Protein AF-A0A817GTM6-F1 (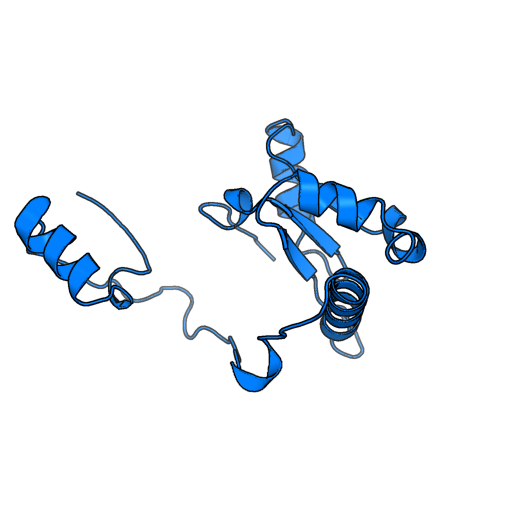afdb_monomer_lite)

Radius of gyration: 18.49 Å; chains: 1; bounding box: 39×38×54 Å

Sequence (143 aa):
MGITETLITLSDPETAIVKNIYKINKSTITPSIFGKKILNFSKKVDIMIENSADYFNVIKREINDRLAGTLSRKRAALVFFEIEKKLKEFHESKTFEPMKESVAYLTEEASLVEKEILIQGATRSGQITLFTKNFGRGTDFLS

pLDDT: mean 87.58, std 6.45, range [64.12, 95.31]

Secondary structure (DSSP, 8-state):
----S-GGG--HHHHHIIIIIS------PPPPTT-S------TTTS-----TTTHHHHHHHHHHHHH--BTTBPPPEEEEESSHHHHHHHHTSTTTGGGGGGEEEE-TTS-HHHHHHHHHHTTSTT-EEEEEGGGGSS-----

Structure (mmCIF, N/CA/C/O backbone):
data_AF-A0A817GTM6-F1
#
_entry.id   AF-A0A817GTM6-F1
#
loop_
_atom_site.group_PDB
_atom_site.id
_atom_site.type_symbol
_atom_site.label_atom_id
_atom_site.label_alt_id
_atom_site.label_comp_id
_atom_site.label_asym_id
_atom_site.label_entity_id
_atom_site.label_seq_id
_atom_site.pdbx_PDB_ins_code
_atom_site.Cartn_x
_atom_site.Cartn_y
_atom_site.Cartn_z
_atom_site.occupancy
_atom_site.B_iso_or_equiv
_atom_site.auth_seq_id
_atom_site.auth_comp_id
_atom_site.auth_asym_id
_atom_site.auth_atom_id
_atom_site.pdbx_PDB_model_num
ATOM 1 N N . MET A 1 1 ? -12.834 13.089 22.270 1.00 70.75 1 MET A N 1
ATOM 2 C CA . MET A 1 1 ? -13.745 12.643 21.189 1.00 70.75 1 MET A CA 1
ATOM 3 C C . MET A 1 1 ? -12.880 12.115 20.055 1.00 70.75 1 MET A C 1
ATOM 5 O O . MET A 1 1 ? -11.817 12.681 19.850 1.00 70.75 1 MET A O 1
ATOM 9 N N . GLY A 1 2 ? -13.271 11.023 19.396 1.00 81.44 2 GLY A N 1
ATOM 10 C CA . GLY A 1 2 ? -12.486 10.391 18.329 1.00 81.44 2 GLY A CA 1
ATOM 11 C C . GLY A 1 2 ? -13.349 10.122 17.102 1.00 81.44 2 GLY A C 1
ATOM 12 O O . GLY A 1 2 ? -14.555 9.922 17.235 1.00 81.44 2 GLY A O 1
ATOM 13 N N . ILE A 1 3 ? -12.730 10.141 15.925 1.00 84.69 3 ILE A N 1
ATOM 14 C CA . ILE A 1 3 ? -13.371 9.872 14.636 1.00 84.69 3 ILE A CA 1
ATOM 15 C C . ILE A 1 3 ? -12.619 8.706 14.000 1.00 84.69 3 ILE A C 1
ATOM 17 O O . ILE A 1 3 ? -11.390 8.675 14.020 1.00 84.69 3 ILE A O 1
ATOM 21 N N . THR A 1 4 ? -13.350 7.729 13.474 1.00 83.69 4 THR A N 1
ATOM 22 C CA . THR A 1 4 ? -12.779 6.613 12.719 1.00 83.69 4 THR A CA 1
ATOM 23 C C . THR A 1 4 ? -13.826 6.050 11.770 1.00 83.69 4 THR A C 1
ATOM 25 O O . THR A 1 4 ? -15.015 6.027 12.0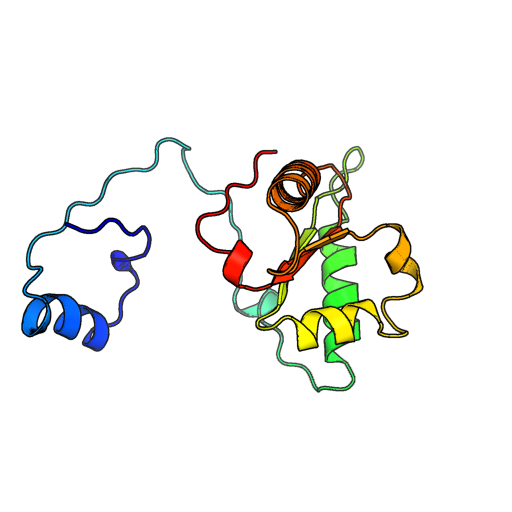86 1.00 83.69 4 THR A O 1
ATOM 28 N N . GLU A 1 5 ? -13.379 5.573 10.616 1.00 78.56 5 GLU A N 1
ATOM 29 C CA . GLU A 1 5 ? -14.241 4.971 9.598 1.00 78.56 5 GLU A CA 1
ATOM 30 C C . GLU A 1 5 ? -14.475 3.471 9.836 1.00 78.56 5 GLU A C 1
ATOM 32 O O . GLU A 1 5 ? -15.410 2.890 9.291 1.00 78.56 5 GLU A O 1
ATOM 37 N N . THR A 1 6 ? -13.651 2.827 10.668 1.00 82.75 6 THR A N 1
ATOM 38 C CA . THR A 1 6 ? -13.634 1.364 10.845 1.00 82.75 6 THR A CA 1
ATOM 39 C C . THR A 1 6 ? -14.182 0.903 12.193 1.00 82.75 6 THR A C 1
ATOM 41 O O . THR A 1 6 ? -13.988 -0.244 12.586 1.00 82.75 6 THR A O 1
ATOM 44 N N . LEU A 1 7 ? -14.910 1.764 12.916 1.00 83.00 7 LEU A N 1
ATOM 45 C CA . LEU A 1 7 ? -15.469 1.397 14.226 1.00 83.00 7 LEU A CA 1
ATOM 46 C C . LEU A 1 7 ? -16.372 0.156 14.147 1.00 83.00 7 LEU A C 1
ATOM 48 O O . LEU A 1 7 ? -16.399 -0.658 15.063 1.00 83.00 7 LEU A O 1
ATOM 52 N N . ILE A 1 8 ? -17.099 0.011 13.039 1.00 83.25 8 ILE A N 1
ATOM 53 C CA . ILE A 1 8 ? -18.045 -1.086 12.807 1.00 83.25 8 ILE A CA 1
ATOM 54 C C . ILE A 1 8 ? -17.372 -2.432 12.512 1.00 83.25 8 ILE A C 1
ATOM 56 O O . ILE A 1 8 ? -18.052 -3.452 12.512 1.00 83.25 8 ILE A O 1
ATOM 60 N N . THR A 1 9 ? -16.065 -2.449 12.228 1.00 85.88 9 THR A N 1
ATOM 61 C CA . THR A 1 9 ? -15.323 -3.676 11.892 1.00 85.88 9 THR A CA 1
ATOM 62 C C . THR A 1 9 ? -14.512 -4.222 13.063 1.00 85.88 9 THR A C 1
ATOM 64 O O . THR A 1 9 ? -13.745 -5.161 12.869 1.00 85.88 9 THR A O 1
ATOM 67 N N . LEU A 1 10 ? -14.627 -3.617 14.250 1.00 87.75 10 LEU A N 1
ATOM 68 C CA . LEU A 1 10 ? -13.938 -4.094 15.444 1.00 87.75 10 LEU A CA 1
ATOM 69 C C . LEU A 1 10 ? -14.474 -5.461 15.871 1.00 87.75 10 LEU A C 1
ATOM 71 O O . LEU A 1 10 ? -15.676 -5.722 15.832 1.00 87.75 10 LEU A O 1
ATOM 75 N N . SER A 1 11 ? -13.567 -6.313 16.329 1.00 90.69 11 SER A N 1
ATOM 76 C CA . SER A 1 11 ? -13.900 -7.567 16.999 1.00 90.69 11 SER A CA 1
ATOM 77 C C . SER A 1 11 ? -14.485 -7.324 18.397 1.00 90.69 11 SER A C 1
ATOM 79 O O . SER A 1 11 ? -14.365 -6.231 18.966 1.00 90.69 11 SER A O 1
ATOM 81 N N . ASP A 1 12 ? -15.103 -8.350 18.986 1.00 92.88 12 ASP A N 1
ATOM 82 C CA . ASP A 1 12 ? -15.669 -8.251 20.338 1.00 92.88 12 ASP A CA 1
ATOM 83 C C . ASP A 1 12 ? -14.628 -7.838 21.398 1.00 92.88 12 ASP A C 1
ATOM 85 O O . ASP A 1 12 ? -14.934 -6.947 22.198 1.00 92.88 12 ASP A O 1
ATOM 89 N N . PRO A 1 13 ? -13.385 -8.373 21.400 1.00 94.00 13 PRO A N 1
ATOM 90 C CA . PRO A 1 13 ? -12.352 -7.923 22.332 1.00 94.00 13 PRO A CA 1
ATOM 91 C C . PRO A 1 13 ? -11.976 -6.447 22.150 1.00 94.00 13 PRO A C 1
ATOM 93 O O . PRO A 1 13 ? -11.875 -5.709 23.129 1.00 94.00 13 PRO A O 1
ATOM 96 N N . GLU A 1 14 ? -11.814 -5.985 20.908 1.00 91.75 14 GLU A N 1
ATOM 97 C CA . GLU A 1 14 ? -11.486 -4.583 20.618 1.00 91.75 14 GLU A CA 1
ATOM 98 C C . GLU A 1 14 ? -12.627 -3.650 21.044 1.00 91.75 14 GLU A C 1
ATOM 100 O O . GLU A 1 14 ? -12.400 -2.604 21.656 1.00 91.75 14 GLU A O 1
ATOM 105 N N . THR A 1 15 ? -13.872 -4.063 20.807 1.00 90.88 15 THR A N 1
ATOM 106 C CA . THR A 1 15 ? -15.068 -3.329 21.235 1.00 90.88 15 THR A CA 1
ATOM 107 C C . THR A 1 15 ? -15.168 -3.257 22.760 1.00 90.88 15 THR A C 1
ATOM 109 O O . THR A 1 15 ? -15.507 -2.207 23.316 1.00 90.88 15 THR A O 1
ATOM 112 N N . ALA A 1 16 ? -14.843 -4.351 23.455 1.00 93.06 16 ALA A N 1
ATOM 113 C CA . ALA A 1 16 ? -14.808 -4.394 24.912 1.00 93.06 16 ALA A CA 1
ATOM 114 C C . ALA A 1 16 ? -13.742 -3.451 25.478 1.00 93.06 16 ALA A C 1
ATOM 116 O O . ALA A 1 16 ? -14.011 -2.756 26.453 1.00 93.06 16 ALA A O 1
ATOM 117 N N . ILE A 1 17 ? -12.568 -3.356 24.851 1.00 93.81 17 ILE A N 1
ATOM 118 C CA . ILE A 1 17 ? -11.524 -2.400 25.240 1.00 93.81 17 ILE A CA 1
ATOM 119 C C . ILE A 1 17 ? -12.041 -0.957 25.116 1.00 93.81 17 ILE A C 1
ATOM 121 O O . ILE A 1 17 ? -11.953 -0.182 26.073 1.00 93.81 17 ILE A O 1
ATOM 125 N N . VAL A 1 18 ? -12.647 -0.599 23.979 1.00 91.75 18 VAL A N 1
ATOM 126 C CA . VAL A 1 18 ? -13.185 0.754 23.732 1.00 91.75 18 VAL A CA 1
ATOM 127 C C . VAL A 1 18 ? -14.246 1.149 24.770 1.00 91.75 18 VAL A C 1
ATOM 129 O O . VAL A 1 18 ? -14.218 2.262 25.303 1.00 91.75 18 VAL A O 1
ATOM 132 N N . LYS A 1 19 ? -15.157 0.232 25.110 1.00 92.31 19 LYS A N 1
ATOM 133 C CA . LYS A 1 19 ? -16.244 0.493 26.067 1.00 92.31 19 LYS A CA 1
ATOM 134 C C . LYS A 1 19 ? -15.796 0.402 27.525 1.00 92.31 19 LYS A C 1
ATOM 136 O O . LYS A 1 19 ? -16.110 1.274 28.328 1.00 92.31 19 LYS A O 1
ATOM 141 N N . ASN A 1 20 ? -15.053 -0.638 27.894 1.00 94.44 20 ASN A N 1
ATOM 142 C CA . ASN A 1 20 ? -14.776 -0.954 29.296 1.00 94.44 20 ASN A CA 1
ATOM 143 C C . ASN A 1 20 ? -13.513 -0.276 29.822 1.00 94.44 20 ASN A C 1
ATOM 145 O O . ASN A 1 20 ? -13.495 0.083 30.999 1.00 94.44 20 ASN A O 1
ATOM 149 N N . ILE A 1 21 ? -12.492 -0.079 28.983 1.00 94.69 21 ILE A N 1
ATOM 150 C CA . ILE A 1 21 ? -11.234 0.571 29.379 1.00 94.69 21 ILE A CA 1
ATOM 151 C C . ILE A 1 21 ? -11.318 2.064 29.076 1.00 94.69 21 ILE A C 1
ATOM 153 O O . ILE A 1 21 ? -11.219 2.880 29.988 1.00 94.69 21 ILE A O 1
ATOM 157 N N . TYR A 1 22 ? -11.590 2.426 27.819 1.00 92.38 22 TYR A N 1
ATOM 158 C CA . TYR A 1 22 ? -11.641 3.831 27.396 1.00 92.38 22 TYR A CA 1
ATOM 159 C C . TYR A 1 22 ? -12.971 4.534 27.714 1.00 92.38 22 TYR A C 1
ATOM 161 O O . TYR A 1 22 ? -13.073 5.748 27.546 1.00 92.38 22 TYR A O 1
ATOM 169 N N . LYS A 1 23 ? -13.985 3.796 28.198 1.00 94.75 23 LYS A N 1
ATOM 170 C CA . LYS A 1 23 ? -15.303 4.324 28.612 1.00 94.75 23 LYS A CA 1
ATOM 171 C C . LYS A 1 23 ? -16.058 5.067 27.502 1.00 94.75 23 LYS A C 1
ATOM 173 O O . LYS A 1 23 ? -16.917 5.908 27.776 1.00 94.75 23 LYS A O 1
ATOM 178 N N . ILE A 1 24 ? -15.789 4.731 26.238 1.00 90.94 24 ILE A N 1
ATOM 179 C CA . ILE A 1 24 ? -16.472 5.308 25.076 1.00 90.94 24 ILE A CA 1
ATOM 180 C C . ILE A 1 24 ? -17.719 4.468 24.780 1.00 90.94 24 ILE A C 1
ATOM 182 O O . ILE A 1 24 ? -17.675 3.474 24.061 1.00 90.94 24 ILE A O 1
ATOM 186 N N . ASN A 1 25 ? -18.847 4.878 25.360 1.00 89.19 25 ASN A N 1
ATOM 187 C CA . ASN A 1 25 ? -20.111 4.132 25.290 1.00 89.19 25 ASN A CA 1
ATOM 188 C C . ASN A 1 25 ? -21.099 4.663 24.241 1.00 89.19 25 ASN A C 1
ATOM 190 O O . ASN A 1 25 ? -22.151 4.064 24.032 1.00 89.19 25 ASN A O 1
ATOM 194 N N . LYS A 1 26 ? -20.784 5.793 23.599 1.00 89.56 26 LYS A N 1
ATOM 195 C CA . LYS A 1 26 ? -21.616 6.417 22.566 1.00 89.56 26 LYS A CA 1
ATOM 196 C C . LYS A 1 26 ? -20.860 6.436 21.244 1.00 89.56 26 LYS A C 1
ATOM 198 O O . LYS A 1 26 ? -19.695 6.827 21.211 1.00 89.56 26 LYS A O 1
ATOM 203 N N . SER A 1 27 ? -21.540 6.063 20.170 1.00 87.38 27 SER A N 1
ATOM 204 C CA . SER A 1 27 ? -21.055 6.187 18.800 1.00 87.38 27 SER A CA 1
ATOM 205 C C . SER A 1 27 ? -22.201 6.616 17.890 1.00 87.38 27 SER A C 1
ATOM 207 O O . SER A 1 27 ? -23.361 6.290 18.137 1.00 87.38 27 SER A O 1
ATOM 209 N N . THR A 1 28 ? -21.860 7.352 16.838 1.00 88.75 28 THR A N 1
ATOM 210 C CA . THR A 1 28 ? -22.785 7.757 15.779 1.00 88.75 28 THR A CA 1
ATOM 211 C C . THR A 1 28 ? -22.143 7.401 14.448 1.00 88.75 28 THR A C 1
ATOM 213 O O . THR A 1 28 ? -20.938 7.589 14.282 1.00 88.75 28 THR A O 1
ATOM 216 N N . ILE A 1 29 ? -22.934 6.876 13.513 1.00 86.56 29 ILE A N 1
ATOM 217 C CA . ILE A 1 29 ? -22.486 6.577 12.151 1.00 86.56 29 ILE A CA 1
ATOM 218 C C . ILE A 1 29 ? -22.979 7.698 11.243 1.00 86.56 29 ILE A C 1
ATOM 220 O O . ILE A 1 29 ? -24.183 7.933 11.145 1.00 86.56 29 ILE A O 1
ATOM 224 N N . THR A 1 30 ? -22.049 8.371 10.574 1.00 85.69 30 THR A N 1
ATOM 225 C CA . THR A 1 30 ? -22.362 9.387 9.566 1.00 85.69 30 THR A CA 1
ATOM 226 C C . THR A 1 30 ? -22.344 8.735 8.180 1.00 85.69 30 THR A C 1
ATOM 228 O O . THR A 1 30 ? -21.371 8.047 7.861 1.00 85.69 30 THR A O 1
ATOM 231 N N . PRO A 1 31 ? -23.389 8.904 7.350 1.00 83.00 31 PRO A N 1
ATOM 232 C CA . PRO A 1 31 ? -23.399 8.362 5.994 1.00 83.00 31 PRO A CA 1
ATOM 233 C C . PRO A 1 31 ? -22.334 9.033 5.112 1.00 83.00 31 PRO A C 1
ATOM 235 O O . PRO A 1 31 ? -21.973 10.190 5.323 1.00 83.00 31 PRO A O 1
ATOM 238 N N . SER A 1 32 ? -21.849 8.308 4.101 1.00 82.94 32 SER A N 1
ATOM 239 C CA . SER A 1 32 ? -20.885 8.851 3.137 1.00 82.94 32 SER A CA 1
ATOM 240 C C . SER A 1 32 ? -21.541 9.855 2.186 1.00 82.94 32 SER A C 1
ATOM 242 O O . SER A 1 32 ? -22.624 9.599 1.659 1.00 82.94 32 SER A O 1
ATOM 244 N N . ILE A 1 33 ? -20.841 10.958 1.914 1.00 86.19 33 ILE A N 1
ATOM 245 C CA . ILE A 1 33 ? -21.236 11.975 0.926 1.00 86.19 33 ILE A CA 1
ATOM 246 C C . ILE A 1 33 ? -20.917 11.562 -0.521 1.00 86.19 33 ILE A C 1
ATOM 248 O O . ILE A 1 33 ? -21.502 12.102 -1.454 1.00 86.19 33 ILE A O 1
ATOM 252 N N . PHE A 1 34 ? -20.022 10.587 -0.721 1.00 77.94 34 PHE A N 1
ATOM 253 C CA . PHE A 1 34 ? -19.492 10.195 -2.038 1.00 77.94 34 PHE A CA 1
ATOM 254 C C . PHE A 1 34 ? -20.283 9.061 -2.718 1.00 77.94 34 PHE A C 1
ATOM 256 O O . PHE A 1 34 ? -19.839 8.486 -3.711 1.00 77.94 34 PHE A O 1
ATOM 263 N N . GLY A 1 35 ? -21.465 8.720 -2.196 1.00 76.75 35 GLY A N 1
ATOM 264 C CA . GLY A 1 35 ? -22.314 7.668 -2.753 1.00 76.75 35 GLY A CA 1
ATOM 265 C C . GLY A 1 35 ? -21.779 6.249 -2.522 1.00 76.75 35 GLY A C 1
ATOM 266 O O . GLY A 1 35 ? -21.010 5.979 -1.596 1.00 76.75 35 GLY A O 1
ATOM 267 N N . LYS A 1 36 ? -22.248 5.293 -3.337 1.00 74.38 36 LYS A N 1
ATOM 268 C CA . LYS A 1 36 ? -21.925 3.870 -3.166 1.00 74.38 36 LYS A CA 1
ATOM 269 C C . LYS A 1 36 ? -20.501 3.577 -3.640 1.00 74.38 36 LYS A C 1
ATOM 271 O O . LYS A 1 36 ? -20.179 3.739 -4.812 1.00 74.38 36 LYS A O 1
ATOM 276 N N . LYS A 1 37 ? -19.677 3.061 -2.729 1.00 72.31 37 LYS A N 1
ATOM 277 C CA . LYS A 1 37 ? -18.308 2.619 -3.009 1.00 72.31 37 LYS A CA 1
ATOM 278 C C . LYS A 1 37 ? -18.308 1.446 -4.002 1.00 72.31 37 LYS A C 1
ATOM 280 O O . LYS A 1 37 ? -18.912 0.410 -3.726 1.00 72.31 37 LYS A O 1
ATOM 285 N N . ILE A 1 38 ? -17.615 1.592 -5.132 1.00 73.00 38 ILE A N 1
ATOM 286 C CA . ILE A 1 38 ? -17.453 0.535 -6.145 1.00 73.00 38 ILE A CA 1
ATOM 287 C C . ILE A 1 38 ? -16.119 -0.177 -5.891 1.00 73.00 38 ILE A C 1
ATOM 289 O O . ILE A 1 38 ? -15.107 0.120 -6.518 1.00 73.00 38 ILE A O 1
ATOM 293 N N . LEU A 1 39 ? -16.105 -1.099 -4.928 1.00 77.38 39 LEU A N 1
ATOM 294 C CA . LEU A 1 39 ? -14.981 -2.009 -4.697 1.00 77.38 39 LEU A CA 1
ATOM 295 C C . LEU A 1 39 ? -15.475 -3.450 -4.810 1.00 77.38 39 LEU A C 1
ATOM 297 O O . LEU A 1 39 ? -16.354 -3.859 -4.057 1.00 77.38 39 LEU A O 1
ATOM 301 N N . ASN A 1 40 ? -14.873 -4.224 -5.711 1.00 79.44 40 ASN A N 1
ATOM 302 C CA . ASN A 1 40 ? -15.197 -5.638 -5.920 1.00 79.44 40 ASN A CA 1
ATOM 303 C C . ASN A 1 40 ? -14.115 -6.533 -5.307 1.00 79.44 40 ASN A C 1
ATOM 305 O O . ASN A 1 40 ? -13.474 -7.303 -6.016 1.00 79.44 40 ASN A O 1
ATOM 309 N N . PHE A 1 41 ? -13.887 -6.398 -3.999 1.00 85.62 41 PHE A N 1
ATOM 310 C CA . PHE A 1 41 ? -12.920 -7.240 -3.300 1.00 85.62 41 PHE A CA 1
ATOM 311 C C . PHE A 1 41 ? -13.425 -8.685 -3.192 1.00 85.62 41 PHE A C 1
ATOM 313 O O . PHE A 1 41 ? -14.534 -8.936 -2.716 1.00 85.62 41 PHE A O 1
ATOM 320 N N . SER A 1 42 ? -12.586 -9.639 -3.581 1.00 87.50 42 SER A N 1
ATOM 321 C CA . SER A 1 42 ? -12.833 -11.073 -3.512 1.00 87.50 42 SER A CA 1
ATOM 322 C C . SER A 1 42 ? -11.689 -11.765 -2.785 1.00 87.50 42 SER A C 1
ATOM 324 O O . SER A 1 42 ? -10.595 -11.914 -3.322 1.00 87.50 42 SER A O 1
ATOM 326 N N . LYS A 1 43 ? -11.962 -12.296 -1.586 1.00 87.06 43 LYS A N 1
ATOM 327 C CA . LYS A 1 43 ? -10.965 -13.026 -0.781 1.00 87.06 43 LYS A CA 1
ATOM 328 C C . LYS A 1 43 ? -10.279 -14.170 -1.535 1.00 87.06 43 LYS A C 1
ATOM 330 O O . LYS A 1 43 ? -9.148 -14.494 -1.213 1.00 87.06 43 LYS A O 1
ATOM 335 N N . LYS A 1 44 ? -10.965 -14.804 -2.492 1.00 86.50 44 LYS A N 1
ATOM 336 C CA . LYS A 1 44 ? -10.417 -15.934 -3.261 1.00 86.50 44 LYS A CA 1
ATOM 337 C C . LYS A 1 44 ? -9.425 -15.507 -4.345 1.00 86.50 44 LYS A C 1
ATOM 339 O O . LYS A 1 44 ? -8.640 -16.338 -4.772 1.00 86.50 44 LYS A O 1
ATOM 344 N N . VAL A 1 45 ? -9.522 -14.268 -4.824 1.00 85.50 45 VAL A N 1
ATOM 345 C CA . VAL A 1 45 ? -8.753 -13.772 -5.978 1.00 85.50 45 VAL A CA 1
ATOM 346 C C . VAL A 1 45 ? -7.713 -12.745 -5.538 1.00 85.50 45 VAL A C 1
ATOM 348 O O . VAL A 1 45 ? -6.583 -12.788 -6.001 1.00 85.50 45 VAL A O 1
ATOM 351 N N . ASP A 1 46 ? -8.073 -11.856 -4.611 1.00 89.00 46 ASP A N 1
ATOM 352 C CA . ASP A 1 46 ? -7.230 -10.735 -4.183 1.00 89.00 46 ASP A CA 1
ATOM 353 C C . ASP A 1 46 ? -6.282 -11.088 -3.021 1.00 89.00 46 ASP A C 1
ATOM 355 O O . ASP A 1 46 ? -5.436 -10.277 -2.652 1.00 89.00 46 ASP A O 1
ATOM 359 N N . ILE A 1 47 ? -6.428 -12.270 -2.408 1.00 93.00 47 ILE A N 1
ATOM 360 C CA . ILE A 1 47 ? -5.504 -12.767 -1.379 1.00 93.00 47 ILE A CA 1
ATOM 361 C C . ILE A 1 47 ? -4.697 -13.912 -1.981 1.00 93.00 47 ILE A C 1
ATOM 363 O O . ILE A 1 47 ? -5.247 -14.965 -2.297 1.00 93.00 47 ILE A O 1
ATOM 367 N N . MET A 1 48 ? -3.388 -13.707 -2.089 1.00 91.50 48 MET A N 1
ATOM 368 C CA . MET A 1 48 ? -2.440 -14.692 -2.603 1.00 91.50 48 MET A CA 1
ATOM 369 C C . MET A 1 48 ? -1.424 -15.026 -1.508 1.00 91.50 48 MET A C 1
ATOM 371 O O . MET A 1 48 ? -0.920 -14.129 -0.827 1.00 91.50 48 MET A O 1
ATOM 375 N N . ILE A 1 49 ? -1.150 -16.317 -1.316 1.00 92.00 49 ILE A N 1
ATOM 376 C CA . ILE A 1 49 ? -0.117 -16.813 -0.402 1.00 92.00 49 ILE A CA 1
ATOM 377 C C . ILE A 1 49 ? 0.946 -17.456 -1.277 1.00 92.00 49 ILE A C 1
ATOM 379 O O . ILE A 1 49 ? 0.691 -18.477 -1.905 1.00 92.00 49 ILE A O 1
ATOM 383 N N . GLU A 1 50 ? 2.119 -16.840 -1.313 1.00 92.38 50 GLU A N 1
ATOM 384 C CA . GLU A 1 50 ? 3.191 -17.205 -2.231 1.00 92.38 50 GLU A CA 1
ATOM 385 C C . GLU A 1 50 ? 4.491 -17.436 -1.468 1.00 92.38 50 GLU A C 1
ATOM 387 O O . GLU A 1 50 ? 4.692 -16.923 -0.362 1.00 92.38 50 GLU A O 1
ATOM 392 N N . ASN A 1 51 ? 5.388 -18.214 -2.066 1.00 93.94 51 ASN A N 1
ATOM 393 C CA . ASN A 1 51 ? 6.725 -18.409 -1.523 1.00 93.94 51 ASN A CA 1
ATOM 394 C C . ASN A 1 51 ? 7.584 -17.139 -1.711 1.00 93.94 51 ASN A C 1
ATOM 396 O O . ASN A 1 51 ? 7.278 -16.259 -2.517 1.00 93.94 51 ASN A O 1
ATOM 400 N N . SER A 1 52 ? 8.696 -17.042 -0.979 1.00 88.19 52 SER A N 1
ATOM 401 C CA . SER A 1 52 ? 9.570 -15.862 -1.035 1.00 88.19 52 SER A CA 1
ATOM 402 C C . SER A 1 52 ? 10.231 -15.636 -2.399 1.00 88.19 52 SER A C 1
ATOM 404 O O . SER A 1 52 ? 10.544 -14.493 -2.720 1.00 88.19 52 SER A O 1
ATOM 406 N N . ALA A 1 53 ? 10.445 -16.688 -3.196 1.00 89.00 53 ALA A N 1
ATOM 407 C CA . ALA A 1 53 ? 11.066 -16.578 -4.517 1.00 89.00 53 ALA A CA 1
ATOM 408 C C . ALA A 1 53 ? 10.104 -15.976 -5.558 1.00 89.00 53 ALA A C 1
ATOM 410 O O . ALA A 1 53 ? 10.524 -15.194 -6.410 1.00 89.00 53 ALA A O 1
ATOM 411 N N . ASP A 1 54 ? 8.813 -16.289 -5.449 1.00 91.75 54 ASP A N 1
ATOM 412 C CA . ASP A 1 54 ? 7.768 -15.847 -6.371 1.00 91.75 54 ASP A CA 1
ATOM 413 C C . ASP A 1 54 ? 7.063 -14.566 -5.919 1.00 91.75 54 ASP A C 1
ATOM 415 O O . ASP A 1 54 ? 6.436 -13.893 -6.737 1.00 91.75 54 ASP A O 1
ATOM 419 N N . TYR A 1 55 ? 7.213 -14.174 -4.651 1.00 91.94 55 TYR A N 1
ATOM 420 C CA . TYR A 1 55 ? 6.545 -13.018 -4.050 1.00 91.94 55 TYR A CA 1
ATOM 421 C C . TYR A 1 55 ? 6.613 -11.748 -4.921 1.00 91.94 55 TYR A C 1
ATOM 423 O O . TYR A 1 55 ? 5.584 -11.157 -5.251 1.00 91.94 55 TYR A O 1
ATOM 431 N N . PHE A 1 56 ? 7.807 -11.353 -5.376 1.00 92.94 56 PHE A N 1
ATOM 432 C CA . PHE A 1 56 ? 7.975 -10.166 -6.227 1.00 92.94 56 PHE A CA 1
ATOM 433 C C . PHE A 1 56 ? 7.459 -10.362 -7.658 1.00 92.94 56 PHE A C 1
ATOM 435 O O . PHE A 1 56 ? 6.937 -9.419 -8.258 1.00 92.94 56 PHE A O 1
ATOM 442 N N . ASN A 1 57 ? 7.548 -11.578 -8.202 1.00 92.50 57 ASN A N 1
ATOM 443 C CA . ASN A 1 57 ? 7.008 -11.893 -9.527 1.00 92.50 57 ASN A CA 1
ATOM 444 C C . ASN A 1 57 ? 5.482 -11.759 -9.538 1.00 92.50 57 ASN A C 1
ATOM 446 O O . ASN A 1 57 ? 4.917 -11.193 -10.475 1.00 92.50 57 ASN A O 1
ATOM 450 N N . VAL A 1 58 ? 4.825 -12.220 -8.473 1.00 93.56 58 VAL A N 1
ATOM 451 C CA . VAL A 1 58 ? 3.372 -12.132 -8.321 1.00 93.56 58 VAL A CA 1
ATOM 452 C C . VAL A 1 58 ? 2.916 -10.686 -8.149 1.00 93.56 58 VAL A C 1
ATOM 454 O O . VAL A 1 58 ? 1.978 -10.281 -8.830 1.00 93.56 58 VAL A O 1
ATOM 457 N N . ILE A 1 59 ? 3.619 -9.873 -7.351 1.00 93.56 59 ILE A N 1
ATOM 458 C CA . ILE A 1 59 ? 3.316 -8.435 -7.236 1.00 93.56 59 ILE A CA 1
ATOM 459 C C . ILE A 1 59 ? 3.434 -7.745 -8.600 1.00 93.56 59 ILE A C 1
ATOM 461 O O . ILE A 1 59 ? 2.533 -7.013 -9.002 1.00 93.56 59 ILE A O 1
ATOM 465 N N . LYS A 1 60 ? 4.516 -7.996 -9.348 1.00 92.62 60 LYS A N 1
ATOM 466 C CA . LYS A 1 60 ? 4.693 -7.425 -10.692 1.00 92.62 60 LYS A CA 1
ATOM 467 C C . LYS A 1 60 ? 3.572 -7.843 -11.645 1.00 92.62 60 LYS A C 1
ATOM 469 O O . LYS A 1 60 ? 3.088 -7.012 -12.414 1.00 92.62 60 LYS A O 1
ATOM 474 N N . ARG A 1 61 ? 3.186 -9.122 -11.630 1.00 91.88 61 ARG A N 1
ATOM 475 C CA . ARG A 1 61 ? 2.076 -9.637 -12.443 1.00 91.88 61 ARG A CA 1
ATOM 476 C C . ARG A 1 61 ? 0.781 -8.904 -12.101 1.00 91.88 61 ARG A C 1
ATOM 478 O O . ARG A 1 61 ? 0.164 -8.345 -12.998 1.00 91.88 61 ARG A O 1
ATOM 485 N N . GLU A 1 62 ? 0.456 -8.805 -10.816 1.00 92.88 62 GLU A N 1
ATOM 486 C CA . GLU A 1 62 ? -0.753 -8.127 -10.348 1.00 92.88 62 GLU A CA 1
ATOM 487 C C . GLU A 1 62 ? -0.775 -6.646 -10.748 1.00 92.88 62 GLU A C 1
ATOM 489 O O . GLU A 1 62 ? -1.796 -6.143 -11.207 1.00 92.88 62 GLU A O 1
ATOM 494 N N . ILE A 1 63 ? 0.360 -5.944 -10.647 1.00 92.06 63 ILE A N 1
ATOM 495 C CA . ILE A 1 63 ? 0.474 -4.559 -11.124 1.00 92.06 63 ILE A CA 1
ATOM 496 C C . ILE A 1 63 ? 0.127 -4.485 -12.616 1.00 92.06 63 ILE A C 1
ATOM 498 O O . ILE A 1 63 ? -0.722 -3.686 -13.003 1.00 92.06 63 ILE A O 1
ATOM 502 N N . ASN A 1 64 ? 0.735 -5.327 -13.454 1.00 90.38 64 ASN A N 1
ATOM 503 C CA . ASN A 1 64 ? 0.481 -5.317 -14.897 1.00 90.38 64 ASN A CA 1
ATOM 504 C C . ASN A 1 64 ? -0.978 -5.639 -15.243 1.00 90.38 64 ASN A C 1
ATOM 506 O O . ASN A 1 64 ? -1.584 -4.933 -16.053 1.00 90.38 64 ASN A O 1
ATOM 510 N N . ASP A 1 65 ? -1.556 -6.643 -14.587 1.00 89.50 65 ASP A N 1
ATOM 511 C CA . ASP A 1 65 ? -2.944 -7.052 -14.797 1.00 89.50 65 ASP A CA 1
ATOM 512 C C . ASP A 1 65 ? -3.921 -5.942 -14.384 1.00 89.50 65 ASP A C 1
ATOM 514 O O . ASP A 1 65 ? -4.925 -5.700 -15.054 1.00 89.50 65 ASP A O 1
ATOM 518 N N . ARG A 1 66 ? -3.616 -5.207 -13.306 1.00 87.38 66 ARG A N 1
ATOM 519 C CA . ARG A 1 66 ? -4.460 -4.105 -12.819 1.00 87.38 66 ARG A CA 1
ATOM 520 C C . ARG A 1 66 ? -4.275 -2.811 -13.596 1.00 87.38 66 ARG A C 1
ATOM 522 O O . ARG A 1 66 ? -5.225 -2.032 -13.655 1.00 87.38 66 ARG A O 1
ATOM 529 N N . LEU A 1 67 ? -3.108 -2.582 -14.202 1.00 87.81 67 LEU A N 1
ATOM 530 C CA . LEU A 1 67 ? -2.854 -1.446 -15.095 1.00 87.81 67 LEU A CA 1
ATOM 531 C C . LEU A 1 67 ? -3.649 -1.543 -16.397 1.00 87.81 67 LEU A C 1
ATOM 533 O O . LEU A 1 67 ? -3.989 -0.502 -16.975 1.00 87.81 67 LEU A O 1
ATOM 537 N N . ALA A 1 68 ? -3.953 -2.766 -16.850 1.00 81.75 68 ALA A N 1
ATOM 538 C CA . ALA A 1 68 ? -4.838 -3.009 -17.979 1.00 81.75 68 ALA A CA 1
ATOM 539 C C . ALA A 1 68 ? -6.225 -2.415 -17.670 1.00 81.75 68 ALA A C 1
ATOM 541 O O . ALA A 1 68 ? -7.025 -2.947 -16.901 1.00 81.75 68 ALA A O 1
ATOM 542 N N . GLY A 1 69 ? -6.469 -1.223 -18.211 1.00 73.19 69 GLY A N 1
ATOM 543 C CA . GLY A 1 69 ? -7.719 -0.498 -18.044 1.00 73.19 69 GLY A CA 1
ATOM 544 C C . GLY A 1 69 ? -8.700 -0.799 -19.173 1.00 73.19 69 GLY A C 1
ATOM 545 O O . GLY A 1 69 ? -8.843 -1.933 -19.619 1.00 73.19 69 GLY A O 1
ATOM 546 N N . THR A 1 70 ? -9.394 0.233 -19.642 1.00 68.81 70 THR A N 1
ATOM 547 C CA . THR A 1 70 ? -10.257 0.136 -20.832 1.00 68.81 70 THR A CA 1
ATOM 548 C C . THR A 1 70 ? -9.462 0.517 -22.082 1.00 68.81 70 THR A C 1
ATOM 550 O O . THR A 1 70 ? -8.386 1.099 -21.968 1.00 68.81 70 THR A O 1
ATOM 553 N N . LEU A 1 71 ? -9.995 0.225 -23.277 1.00 65.62 71 LEU A N 1
ATOM 554 C CA . LEU A 1 71 ? -9.349 0.472 -24.581 1.00 65.62 71 LEU A CA 1
ATOM 555 C C . LEU A 1 71 ? -8.756 1.889 -24.758 1.00 65.62 71 LEU A C 1
ATOM 557 O O . LEU A 1 71 ? -7.863 2.064 -25.579 1.00 65.62 71 LEU A O 1
ATOM 561 N N . SER A 1 72 ? -9.218 2.889 -23.997 1.00 68.44 72 SER A N 1
ATOM 562 C CA . SER A 1 72 ? -8.766 4.284 -24.086 1.00 68.44 72 SER A CA 1
ATOM 563 C C . SER A 1 72 ? -8.007 4.819 -22.863 1.00 68.44 72 SER A C 1
ATOM 565 O O . SER A 1 72 ? -7.414 5.893 -22.964 1.00 68.44 72 SER A O 1
ATOM 567 N N . ARG A 1 73 ? -8.006 4.133 -21.706 1.00 77.31 73 ARG A N 1
ATOM 568 C CA . ARG A 1 73 ? -7.348 4.616 -20.471 1.00 77.31 73 ARG A CA 1
ATOM 569 C C . ARG A 1 73 ? -6.798 3.473 -19.626 1.00 77.31 73 ARG A C 1
ATOM 571 O O . ARG A 1 73 ? -7.525 2.529 -19.314 1.00 77.31 73 ARG A O 1
ATOM 578 N N . LYS A 1 74 ? -5.540 3.609 -19.196 1.00 86.81 74 LYS A N 1
ATOM 579 C CA . LYS A 1 74 ? -4.895 2.709 -18.228 1.00 86.81 74 LYS A CA 1
ATOM 580 C C . LYS A 1 74 ? -5.316 3.088 -16.809 1.00 86.81 74 LYS A C 1
ATOM 582 O O . LYS A 1 74 ? -5.578 4.256 -16.525 1.00 86.81 74 LYS A O 1
ATOM 587 N N . ARG A 1 75 ? -5.383 2.108 -15.912 1.00 89.31 75 ARG A N 1
ATOM 588 C CA . ARG A 1 75 ? -5.598 2.380 -14.482 1.00 89.31 75 ARG A CA 1
ATOM 589 C C . ARG A 1 75 ? -4.293 2.840 -13.839 1.00 89.31 75 ARG A C 1
ATOM 591 O O . ARG A 1 75 ? -3.224 2.573 -14.378 1.00 89.31 75 ARG A O 1
ATOM 598 N N . ALA A 1 76 ? -4.391 3.542 -12.718 1.00 91.9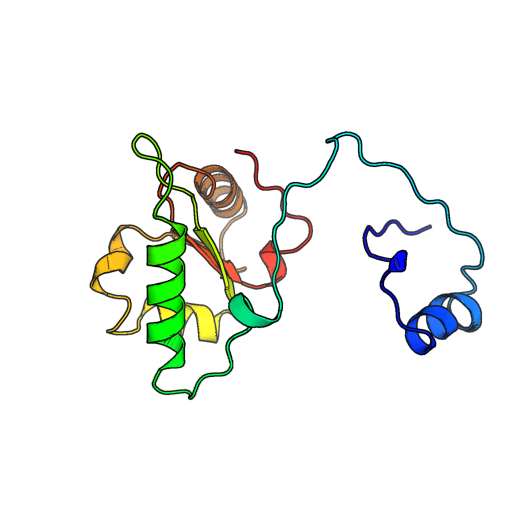4 76 ALA A N 1
ATOM 599 C CA . ALA A 1 76 ? -3.256 3.776 -11.834 1.00 91.94 76 ALA A CA 1
ATOM 600 C C . ALA A 1 76 ? -3.139 2.624 -10.822 1.00 91.94 76 ALA A C 1
ATOM 602 O O . ALA A 1 76 ? -4.151 2.016 -10.458 1.00 91.94 76 ALA A O 1
ATOM 603 N N . ALA A 1 77 ? -1.923 2.332 -10.364 1.00 92.94 77 ALA A N 1
ATOM 604 C CA . ALA A 1 77 ? -1.643 1.299 -9.374 1.00 92.94 77 ALA A CA 1
ATOM 605 C C . ALA A 1 77 ? -0.923 1.901 -8.158 1.00 92.94 77 ALA A C 1
ATOM 607 O O . ALA A 1 77 ? 0.218 2.350 -8.257 1.00 92.94 77 ALA A O 1
ATOM 608 N N . LEU A 1 78 ? -1.594 1.873 -7.004 1.00 94.06 78 LEU A N 1
ATOM 609 C CA . LEU A 1 78 ? -1.024 2.253 -5.711 1.00 94.06 78 LEU A CA 1
ATOM 610 C C . LEU A 1 78 ? -0.632 0.976 -4.961 1.00 94.06 78 LEU A C 1
ATOM 612 O O . LEU A 1 78 ? -1.496 0.151 -4.659 1.00 94.06 78 LEU A O 1
ATOM 616 N N . VAL A 1 79 ? 0.657 0.800 -4.672 1.00 94.75 79 VAL A N 1
ATOM 617 C CA . VAL A 1 79 ? 1.185 -0.420 -4.040 1.00 94.75 79 VAL A CA 1
ATOM 618 C C . VAL A 1 79 ? 1.785 -0.068 -2.690 1.00 94.75 79 VAL A C 1
ATOM 620 O O . VAL A 1 79 ? 2.695 0.749 -2.614 1.00 94.75 79 VAL A O 1
ATOM 623 N N . PHE A 1 80 ? 1.301 -0.697 -1.621 1.00 95.25 80 PHE A N 1
ATOM 624 C CA . PHE A 1 80 ? 1.730 -0.394 -0.257 1.00 95.25 80 PHE A CA 1
ATOM 625 C C . PHE A 1 80 ? 2.561 -1.535 0.325 1.00 95.25 80 PHE A C 1
ATOM 627 O O . PHE A 1 80 ? 2.103 -2.674 0.407 1.00 95.25 80 PHE A O 1
ATOM 634 N N . PHE A 1 81 ? 3.761 -1.208 0.792 1.00 94.81 81 PHE A N 1
ATOM 635 C CA . PHE A 1 81 ? 4.647 -2.111 1.515 1.00 94.81 81 PHE A CA 1
ATOM 636 C C . PHE A 1 81 ? 4.624 -1.804 3.006 1.00 94.81 81 PHE A C 1
ATOM 638 O O . PHE A 1 81 ? 4.542 -0.653 3.428 1.00 94.81 81 PHE A O 1
ATOM 645 N N . GLU A 1 82 ? 4.734 -2.845 3.825 1.00 92.25 82 GLU A N 1
ATOM 646 C CA . GLU A 1 82 ? 4.698 -2.718 5.284 1.00 92.25 82 GLU A CA 1
ATOM 647 C C . GLU A 1 82 ? 5.808 -1.812 5.832 1.00 92.25 82 GLU A C 1
ATOM 649 O O . GLU A 1 82 ? 5.555 -0.996 6.714 1.00 92.25 82 GLU A O 1
ATOM 654 N N . ILE A 1 83 ? 7.017 -1.959 5.286 1.00 93.19 83 ILE A N 1
ATOM 655 C CA . ILE A 1 83 ? 8.217 -1.234 5.695 1.00 93.19 83 ILE A CA 1
ATOM 656 C C . ILE A 1 83 ? 9.019 -0.805 4.470 1.00 93.19 83 ILE A C 1
ATOM 658 O O . ILE A 1 83 ? 8.987 -1.459 3.425 1.00 93.19 83 ILE A O 1
ATOM 662 N N . GLU A 1 84 ? 9.803 0.254 4.637 1.00 93.31 84 GLU A N 1
ATOM 663 C CA . GLU A 1 84 ? 10.653 0.820 3.590 1.00 93.31 84 GLU A CA 1
ATOM 664 C C . GLU A 1 84 ? 11.661 -0.180 3.015 1.00 93.31 84 GLU A C 1
ATOM 666 O O . GLU A 1 84 ? 11.853 -0.231 1.804 1.00 93.31 84 GLU A O 1
ATOM 671 N N . LYS A 1 85 ? 12.244 -1.037 3.862 1.00 94.00 85 LYS A N 1
ATOM 672 C CA . LYS A 1 85 ? 13.180 -2.077 3.419 1.00 94.00 85 LYS A CA 1
ATOM 673 C C . LYS A 1 85 ? 12.574 -2.978 2.334 1.00 94.00 85 LYS A C 1
ATOM 675 O O . LYS A 1 85 ? 13.200 -3.178 1.303 1.00 94.00 85 LYS A O 1
ATOM 680 N N . LYS A 1 86 ? 11.338 -3.460 2.530 1.00 93.88 86 LYS A N 1
ATOM 681 C CA . LYS A 1 86 ? 10.640 -4.329 1.561 1.00 93.88 86 LYS A CA 1
ATOM 682 C C . LYS A 1 86 ? 10.321 -3.596 0.257 1.00 93.88 86 LYS A C 1
ATOM 684 O O . LYS A 1 86 ? 10.382 -4.195 -0.811 1.00 93.88 86 LYS A O 1
ATOM 689 N N . LEU A 1 87 ? 9.983 -2.308 0.347 1.00 94.38 87 LEU A N 1
ATOM 690 C CA . LEU A 1 87 ? 9.764 -1.464 -0.827 1.00 94.38 87 LEU A CA 1
ATOM 691 C C . LEU A 1 87 ? 11.052 -1.338 -1.645 1.00 94.38 87 LEU A C 1
ATOM 693 O O . LEU A 1 87 ? 11.024 -1.572 -2.851 1.00 94.38 87 LEU A O 1
ATOM 697 N N . LYS A 1 88 ? 12.168 -0.992 -0.990 1.00 92.62 88 LYS A N 1
ATOM 698 C CA . LYS A 1 88 ? 13.480 -0.850 -1.637 1.00 92.62 88 LYS A CA 1
ATOM 699 C C . LYS A 1 88 ? 13.933 -2.178 -2.256 1.00 92.62 88 LYS A C 1
ATOM 701 O O . LYS A 1 88 ? 14.270 -2.200 -3.433 1.00 92.62 88 LYS A O 1
ATOM 706 N N . GLU A 1 89 ? 13.807 -3.291 -1.528 1.00 93.62 89 GLU A N 1
ATOM 707 C CA . GLU A 1 89 ? 14.093 -4.642 -2.041 1.00 93.62 89 GLU A CA 1
ATOM 708 C C . GLU A 1 89 ? 13.280 -4.985 -3.298 1.00 93.62 89 GLU A C 1
ATOM 710 O O . GLU A 1 89 ? 13.822 -5.543 -4.252 1.00 93.62 89 GLU A O 1
ATOM 715 N N . PHE A 1 90 ? 11.989 -4.641 -3.328 1.00 93.38 90 PHE A N 1
ATOM 716 C CA . PHE A 1 90 ? 11.155 -4.852 -4.510 1.00 93.38 90 PHE A CA 1
ATOM 717 C C . PHE A 1 90 ? 11.586 -3.956 -5.679 1.00 93.38 90 PHE A C 1
ATOM 719 O O . PHE A 1 90 ? 11.746 -4.441 -6.800 1.00 93.38 90 PHE A O 1
ATOM 726 N N . HIS A 1 91 ? 11.810 -2.666 -5.417 1.00 91.62 91 HIS A N 1
ATOM 727 C CA . HIS A 1 91 ? 12.199 -1.673 -6.419 1.00 91.62 91 HIS A CA 1
ATOM 728 C C . HIS A 1 91 ? 13.569 -1.966 -7.058 1.00 91.62 91 HIS A C 1
ATOM 730 O O . HIS A 1 91 ? 13.775 -1.701 -8.240 1.00 91.62 91 HIS A O 1
ATOM 736 N N . GLU A 1 92 ? 14.500 -2.535 -6.293 1.00 91.38 92 GLU A N 1
ATOM 737 C CA . GLU A 1 92 ? 15.841 -2.931 -6.743 1.00 91.38 92 GLU A CA 1
ATOM 738 C C . GLU A 1 92 ? 15.897 -4.367 -7.292 1.00 91.38 92 GLU A C 1
ATOM 740 O O . GLU A 1 92 ? 16.944 -4.830 -7.750 1.00 91.38 92 GLU A O 1
ATOM 745 N N . SER A 1 93 ? 14.782 -5.102 -7.257 1.00 90.75 93 SER A N 1
ATOM 746 C CA . SER A 1 93 ? 14.746 -6.479 -7.740 1.00 90.75 93 SER A CA 1
ATOM 747 C C . SER A 1 93 ? 14.901 -6.548 -9.262 1.00 90.75 93 SER A C 1
ATOM 749 O O . SER A 1 93 ? 14.268 -5.803 -10.014 1.00 90.75 93 SER A O 1
ATOM 751 N N . LYS A 1 94 ? 15.662 -7.541 -9.746 1.00 87.25 94 LYS A N 1
ATOM 752 C CA . LYS A 1 94 ? 15.811 -7.824 -11.190 1.00 87.25 94 LYS A CA 1
ATOM 753 C C . LYS A 1 94 ? 14.470 -8.032 -11.897 1.00 87.25 94 LYS A C 1
ATOM 755 O O . LYS A 1 94 ? 14.331 -7.728 -13.077 1.00 87.25 94 LYS A O 1
ATOM 760 N N . THR A 1 95 ? 13.481 -8.551 -11.172 1.00 83.19 95 THR A N 1
ATOM 761 C CA . THR A 1 95 ? 12.113 -8.728 -11.657 1.00 83.19 95 THR A CA 1
ATOM 762 C C . THR A 1 95 ? 11.489 -7.396 -12.064 1.00 83.19 95 THR A C 1
ATOM 764 O O . THR A 1 95 ? 10.788 -7.338 -13.078 1.00 83.19 95 THR A O 1
ATOM 767 N N . PHE A 1 96 ? 11.739 -6.334 -11.300 1.00 86.75 96 PHE A N 1
ATOM 768 C CA . PHE A 1 96 ? 11.102 -5.034 -11.473 1.00 86.75 96 PHE A CA 1
ATOM 769 C C . PHE A 1 96 ? 11.891 -4.057 -12.356 1.00 86.75 96 PHE A C 1
ATOM 771 O O . PHE A 1 96 ? 11.292 -3.129 -12.894 1.00 86.75 96 PHE A O 1
ATOM 778 N N . GLU A 1 97 ? 13.184 -4.311 -12.592 1.00 85.50 97 GLU A N 1
ATOM 779 C CA . GLU A 1 97 ? 14.077 -3.481 -13.424 1.00 85.50 97 GLU A CA 1
ATOM 780 C C . GLU A 1 97 ? 13.445 -2.942 -14.727 1.00 85.50 97 GLU A C 1
ATOM 782 O O . GLU A 1 97 ? 13.514 -1.734 -14.945 1.00 85.50 97 GLU A O 1
ATOM 787 N N . PRO A 1 98 ? 12.727 -3.734 -15.557 1.00 84.69 98 PRO A N 1
ATOM 788 C CA . PRO A 1 98 ? 12.150 -3.221 -16.807 1.00 84.69 98 PRO A CA 1
ATOM 789 C C . PRO A 1 98 ? 11.083 -2.128 -16.635 1.00 84.69 98 PRO A C 1
ATOM 791 O O . PRO A 1 98 ? 10.727 -1.467 -17.604 1.00 84.69 98 PRO A O 1
ATOM 794 N N . MET A 1 99 ? 10.509 -1.987 -15.438 1.00 82.62 99 MET A N 1
ATOM 795 C CA . MET A 1 99 ? 9.433 -1.034 -15.139 1.00 82.62 99 MET A CA 1
ATOM 796 C C . MET A 1 99 ? 9.916 0.143 -14.287 1.00 82.62 99 MET A C 1
ATOM 798 O O . MET A 1 99 ? 9.177 1.113 -14.114 1.00 82.62 99 MET A O 1
ATOM 802 N N . LYS A 1 100 ? 11.149 0.071 -13.780 1.00 84.69 100 LYS A N 1
ATOM 803 C CA . LYS A 1 100 ? 11.703 0.969 -12.764 1.00 84.69 100 LYS A CA 1
ATOM 804 C C . LYS A 1 100 ? 11.661 2.440 -13.176 1.00 84.69 100 LYS A C 1
ATOM 806 O O . LYS A 1 100 ? 11.257 3.278 -12.383 1.00 84.69 100 LYS A O 1
ATOM 811 N N . GLU A 1 101 ? 11.972 2.743 -14.436 1.00 81.38 101 GLU A N 1
ATOM 812 C CA . GLU A 1 101 ? 11.965 4.118 -14.970 1.00 81.38 101 GLU A CA 1
ATOM 813 C C . GLU A 1 101 ? 10.572 4.765 -14.994 1.00 81.38 101 GLU A C 1
ATOM 815 O O . GLU A 1 101 ? 10.445 5.986 -14.982 1.00 81.38 101 GLU A O 1
ATOM 820 N N . SER A 1 102 ? 9.516 3.951 -15.026 1.00 82.06 102 SER A N 1
ATOM 821 C CA . SER A 1 102 ? 8.123 4.412 -15.096 1.00 82.06 102 SER A CA 1
ATOM 822 C C . SER A 1 102 ? 7.413 4.438 -13.739 1.00 82.06 102 SER A C 1
ATOM 824 O O . SER A 1 102 ? 6.226 4.763 -13.664 1.00 82.06 102 SER A O 1
ATOM 826 N N . VAL A 1 103 ? 8.119 4.075 -12.666 1.00 90.06 103 VAL A N 1
ATOM 827 C CA . VAL A 1 103 ? 7.544 3.867 -11.337 1.00 90.06 103 VAL A CA 1
ATOM 828 C C . VAL A 1 103 ? 8.082 4.918 -10.383 1.00 90.06 103 VAL A C 1
ATOM 830 O O . VAL A 1 103 ? 9.286 5.089 -10.228 1.00 90.06 103 VAL A O 1
ATOM 833 N N . ALA A 1 104 ? 7.169 5.592 -9.696 1.00 91.19 104 ALA A N 1
ATOM 834 C CA . ALA A 1 104 ? 7.528 6.441 -8.575 1.00 91.19 104 ALA A CA 1
ATOM 835 C C . ALA A 1 104 ? 7.513 5.626 -7.278 1.00 91.19 104 ALA A C 1
ATOM 837 O O . ALA A 1 104 ? 6.742 4.675 -7.132 1.00 91.19 104 ALA A O 1
ATOM 838 N N . TYR A 1 105 ? 8.312 6.026 -6.297 1.00 92.38 105 TYR A N 1
ATOM 839 C CA . TYR A 1 105 ? 8.171 5.521 -4.941 1.00 92.38 105 TYR A CA 1
ATOM 840 C C . TYR A 1 105 ? 8.220 6.658 -3.928 1.00 92.38 105 TYR A C 1
ATOM 842 O O . TYR A 1 105 ? 8.860 7.681 -4.156 1.00 92.38 105 TYR A O 1
ATOM 850 N N . LEU A 1 106 ? 7.531 6.470 -2.807 1.00 91.31 106 LEU A N 1
ATOM 851 C CA . LEU A 1 106 ? 7.456 7.438 -1.727 1.00 91.31 106 LEU A CA 1
ATOM 852 C C . LEU A 1 106 ? 7.694 6.746 -0.381 1.00 91.31 106 LEU A C 1
ATOM 854 O O . LEU A 1 106 ? 6.950 5.848 0.025 1.00 91.31 106 LEU A O 1
ATOM 858 N N . THR A 1 107 ? 8.745 7.186 0.309 1.00 89.94 107 THR A N 1
ATOM 859 C CA . THR A 1 107 ? 9.094 6.769 1.672 1.00 89.94 107 THR A CA 1
ATOM 860 C C . THR A 1 107 ? 8.943 7.945 2.632 1.00 89.94 107 THR A C 1
ATOM 862 O O . THR A 1 107 ? 8.693 9.085 2.232 1.00 89.94 107 THR A O 1
ATOM 865 N N . GLU A 1 108 ? 9.044 7.675 3.931 1.00 86.56 108 GLU A N 1
ATOM 866 C CA . GLU A 1 108 ? 8.830 8.696 4.962 1.00 86.56 108 GLU A CA 1
ATOM 867 C C . GLU A 1 108 ? 9.900 9.791 4.953 1.00 86.56 108 GLU A C 1
ATOM 869 O O . GLU A 1 108 ? 9.620 10.911 5.386 1.00 86.56 108 GLU A O 1
ATOM 874 N N . GLU A 1 109 ? 11.074 9.476 4.403 1.00 86.62 109 GLU A N 1
ATOM 875 C CA . GLU A 1 109 ? 12.243 10.350 4.279 1.00 86.62 109 GLU A CA 1
ATOM 876 C C . GLU A 1 109 ? 12.031 11.506 3.286 1.00 86.62 109 GLU A C 1
ATOM 878 O O . GLU A 1 109 ? 12.743 12.505 3.353 1.00 86.62 109 GLU A O 1
ATOM 883 N N . ALA A 1 110 ? 11.041 11.407 2.391 1.00 86.69 110 ALA A N 1
ATOM 884 C CA . ALA A 1 110 ? 10.759 12.447 1.405 1.00 86.69 110 ALA A CA 1
ATOM 885 C C . ALA A 1 110 ? 10.312 13.768 2.058 1.00 86.69 110 ALA A C 1
ATOM 887 O O . ALA A 1 110 ? 9.597 13.788 3.074 1.00 86.69 110 ALA A O 1
ATOM 888 N N . SER A 1 111 ? 10.683 14.887 1.43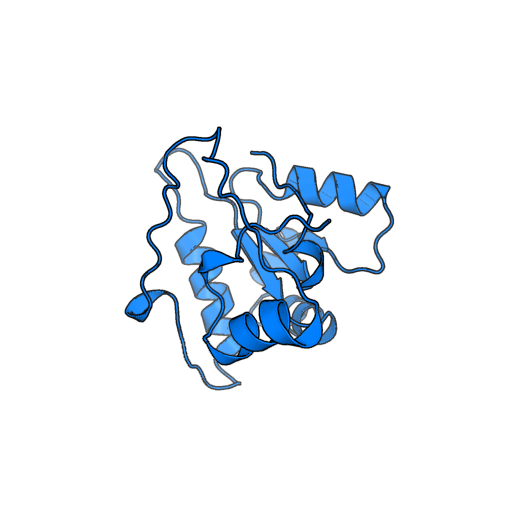8 1.00 89.31 111 SER A N 1
ATOM 889 C CA . SER A 1 111 ? 10.234 16.214 1.858 1.00 89.31 111 SER A CA 1
ATOM 890 C C . SER A 1 111 ? 8.719 16.379 1.684 1.00 89.31 111 SER A C 1
ATOM 892 O O . SER A 1 111 ? 8.063 15.637 0.951 1.00 89.31 111 SER A O 1
ATOM 894 N N . LEU A 1 112 ? 8.134 17.372 2.360 1.00 86.38 112 LEU A N 1
ATOM 895 C CA . LEU A 1 112 ? 6.699 17.663 2.241 1.00 86.38 112 LEU A CA 1
ATOM 896 C C . LEU A 1 112 ? 6.291 17.997 0.797 1.00 86.38 112 LEU A C 1
ATOM 898 O O . LEU A 1 112 ? 5.264 17.519 0.327 1.00 86.38 112 LEU A O 1
ATOM 902 N N . VAL A 1 113 ? 7.129 18.750 0.080 1.00 87.94 113 VAL A N 1
ATOM 903 C CA . VAL A 1 113 ? 6.870 19.140 -1.314 1.00 87.94 113 VAL A CA 1
ATOM 904 C C . VAL A 1 113 ? 6.891 17.920 -2.237 1.00 87.94 113 VAL A C 1
ATOM 906 O O . VAL A 1 113 ? 5.994 17.744 -3.058 1.00 87.94 113 VAL A O 1
ATOM 909 N N . GLU A 1 114 ? 7.879 17.036 -2.082 1.00 87.44 114 GLU A N 1
ATOM 910 C CA . GLU A 1 114 ? 7.959 15.797 -2.867 1.00 87.44 114 GLU A CA 1
ATOM 911 C C . GLU A 1 114 ? 6.774 14.872 -2.584 1.00 87.44 114 GLU A C 1
ATOM 913 O O . GLU A 1 114 ? 6.208 14.301 -3.517 1.00 87.44 114 GLU A O 1
ATOM 918 N N . LYS A 1 115 ? 6.361 14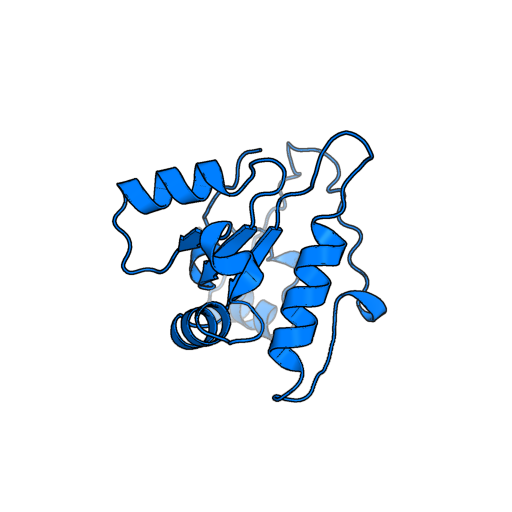.762 -1.314 1.00 89.38 115 LYS A N 1
ATOM 919 C CA . LYS A 1 115 ? 5.174 13.999 -0.906 1.00 89.38 115 LYS A CA 1
ATOM 920 C C . LYS A 1 115 ? 3.935 14.477 -1.657 1.00 89.38 115 LYS A C 1
ATOM 922 O O . LYS A 1 115 ? 3.261 13.660 -2.277 1.00 89.38 115 LYS A O 1
ATOM 927 N N . GLU A 1 116 ? 3.656 15.778 -1.643 1.00 87.38 116 GLU A N 1
ATOM 928 C CA . GLU A 1 116 ? 2.483 16.347 -2.317 1.00 87.38 116 GLU A CA 1
ATOM 929 C C . GLU A 1 116 ? 2.502 16.092 -3.828 1.00 87.38 116 GLU A C 1
ATOM 931 O O . GLU A 1 116 ? 1.510 15.617 -4.383 1.00 87.38 116 GLU A O 1
ATOM 936 N N . ILE A 1 117 ? 3.641 16.333 -4.485 1.00 88.31 117 ILE A N 1
ATOM 937 C CA . ILE A 1 117 ? 3.795 16.111 -5.930 1.00 88.31 117 ILE A CA 1
ATOM 938 C C . ILE A 1 117 ? 3.562 14.638 -6.284 1.00 88.31 117 ILE A C 1
ATOM 940 O O . ILE A 1 117 ? 2.845 14.332 -7.241 1.00 88.31 117 ILE A O 1
ATOM 944 N N . LEU A 1 118 ? 4.145 13.716 -5.515 1.00 90.69 118 LEU A N 1
ATOM 945 C CA . LEU A 1 118 ? 4.036 12.282 -5.771 1.00 90.69 118 LEU A CA 1
ATOM 946 C C . LEU A 1 118 ? 2.631 11.746 -5.488 1.00 90.69 118 LEU A C 1
ATOM 948 O O . LEU A 1 118 ? 2.134 10.938 -6.270 1.00 90.69 118 LEU A O 1
ATOM 952 N N . ILE A 1 119 ? 1.961 12.222 -4.435 1.00 90.62 119 ILE A N 1
ATOM 953 C CA . ILE A 1 119 ? 0.575 11.848 -4.116 1.00 90.62 119 ILE A CA 1
ATOM 954 C C . ILE A 1 119 ? -0.379 12.332 -5.215 1.00 90.62 119 ILE A C 1
ATOM 956 O O . ILE A 1 119 ? -1.183 11.545 -5.711 1.00 90.62 119 ILE A O 1
ATOM 960 N N . GLN A 1 120 ? -0.248 13.588 -5.658 1.00 89.00 120 GLN A N 1
ATOM 961 C CA . GLN A 1 120 ? -1.055 14.135 -6.757 1.00 89.00 120 GLN A CA 1
ATOM 962 C C . GLN A 1 120 ? -0.771 13.442 -8.097 1.00 89.00 120 GLN A C 1
ATOM 964 O O . GLN A 1 120 ? -1.656 13.297 -8.937 1.00 89.00 120 GLN A O 1
ATOM 969 N N . GLY A 1 121 ? 0.474 13.023 -8.328 1.00 88.69 121 GLY A N 1
ATOM 970 C CA . GLY A 1 121 ? 0.860 12.289 -9.529 1.00 88.69 121 GLY A CA 1
ATOM 971 C C . GLY A 1 121 ? 0.386 10.834 -9.541 1.00 88.69 121 GLY A C 1
ATOM 972 O O . GLY A 1 121 ? 0.188 10.278 -10.620 1.00 88.69 121 GLY A O 1
ATOM 973 N N . ALA A 1 122 ? 0.184 10.222 -8.371 1.00 91.25 122 ALA A N 1
ATOM 974 C CA . ALA A 1 122 ? -0.033 8.783 -8.229 1.00 91.25 122 ALA A CA 1
ATOM 975 C C . ALA A 1 122 ? -1.335 8.266 -8.857 1.00 91.25 122 ALA A C 1
ATOM 977 O O . ALA A 1 122 ? -1.433 7.084 -9.171 1.00 91.25 122 ALA A O 1
ATOM 978 N N . THR A 1 123 ? -2.327 9.132 -9.058 1.00 89.50 123 THR A N 1
ATOM 979 C CA . THR A 1 123 ? -3.633 8.791 -9.646 1.00 89.50 123 THR A CA 1
ATOM 980 C C . THR A 1 123 ? -3.679 8.965 -11.166 1.00 89.50 123 THR A C 1
ATOM 982 O O . THR A 1 123 ? -4.680 8.624 -11.799 1.00 89.50 123 THR A O 1
ATOM 985 N N . ARG A 1 124 ? -2.596 9.454 -11.791 1.00 89.94 124 ARG A N 1
ATOM 986 C CA . ARG A 1 124 ? -2.529 9.646 -13.246 1.00 89.94 124 ARG A CA 1
ATOM 987 C C . ARG A 1 124 ? -2.680 8.315 -13.989 1.00 89.94 124 ARG A C 1
ATOM 989 O O . ARG A 1 124 ? -2.176 7.278 -13.569 1.00 89.94 124 ARG A O 1
ATOM 996 N N . SER A 1 125 ? -3.353 8.349 -15.141 1.00 88.88 125 SER A N 1
ATOM 997 C CA . SER A 1 125 ? -3.593 7.161 -15.976 1.00 88.88 125 SER A CA 1
ATOM 998 C C . SER A 1 125 ? -2.290 6.421 -16.300 1.00 88.88 125 SER A C 1
ATOM 1000 O O . SER A 1 125 ? -1.426 6.962 -16.986 1.00 88.88 125 SER A O 1
ATOM 1002 N N . GLY A 1 126 ? -2.189 5.157 -15.880 1.00 89.31 126 GLY A N 1
ATOM 1003 C CA . GLY A 1 126 ? -1.022 4.303 -16.111 1.00 89.31 126 GLY A CA 1
ATOM 1004 C C . GLY A 1 126 ? 0.129 4.498 -15.123 1.00 89.31 126 GLY A C 1
ATOM 1005 O O . GLY A 1 126 ? 1.141 3.817 -15.270 1.00 89.31 126 GLY A O 1
ATOM 1006 N N . GLN A 1 127 ? -0.010 5.392 -14.140 1.00 92.38 127 GLN A N 1
ATOM 1007 C CA . GLN A 1 127 ? 1.003 5.606 -13.113 1.00 92.38 127 GLN A CA 1
ATOM 1008 C C . GLN A 1 127 ? 1.062 4.416 -12.155 1.00 92.38 127 GLN A C 1
ATOM 1010 O O . GLN A 1 127 ? 0.035 3.905 -11.704 1.00 92.38 127 GLN A O 1
ATOM 1015 N N . ILE A 1 128 ? 2.281 4.014 -11.805 1.00 94.25 128 ILE A N 1
ATOM 1016 C CA . ILE A 1 128 ? 2.550 3.072 -10.722 1.00 94.25 128 ILE A CA 1
ATOM 1017 C C . ILE A 1 128 ? 3.288 3.846 -9.641 1.00 94.25 128 ILE A C 1
ATOM 1019 O O . ILE A 1 128 ? 4.320 4.466 -9.923 1.00 94.25 128 ILE A O 1
ATOM 1023 N N . THR A 1 129 ? 2.781 3.796 -8.414 1.00 94.56 129 THR A N 1
ATOM 1024 C CA . THR A 1 129 ? 3.461 4.414 -7.277 1.00 94.56 129 THR A CA 1
ATOM 1025 C C . THR A 1 129 ? 3.544 3.444 -6.107 1.00 94.56 129 THR A C 1
ATOM 1027 O O . THR A 1 129 ? 2.538 2.874 -5.676 1.00 94.56 129 THR A O 1
ATOM 1030 N N . LEU A 1 130 ? 4.765 3.243 -5.609 1.00 95.31 130 LEU A N 1
ATOM 1031 C CA . LEU A 1 130 ? 5.060 2.410 -4.447 1.00 95.31 130 LEU A CA 1
ATOM 1032 C C . LEU A 1 130 ? 5.100 3.279 -3.188 1.00 95.31 130 LEU A C 1
ATOM 1034 O O . LEU A 1 130 ? 5.737 4.328 -3.170 1.00 95.31 130 LEU A O 1
ATOM 1038 N N . PHE A 1 131 ? 4.474 2.823 -2.116 1.00 95.12 131 PHE A N 1
ATOM 1039 C CA . PHE A 1 131 ? 4.371 3.548 -0.857 1.00 95.12 131 PHE A CA 1
ATOM 1040 C C . PHE A 1 131 ? 4.761 2.661 0.313 1.00 95.12 131 PHE A C 1
ATOM 1042 O O . PHE A 1 131 ? 4.535 1.449 0.299 1.00 95.12 131 PHE A O 1
ATOM 1049 N N . THR A 1 132 ? 5.264 3.265 1.383 1.00 94.19 132 THR A N 1
ATOM 1050 C CA . THR A 1 132 ? 5.214 2.621 2.698 1.00 94.19 132 THR A CA 1
ATOM 1051 C C . THR A 1 132 ? 3.794 2.695 3.272 1.00 94.19 132 THR A C 1
ATOM 1053 O O . THR A 1 132 ? 2.992 3.565 2.922 1.00 94.19 132 THR A O 1
ATOM 1056 N N . LYS A 1 133 ? 3.464 1.778 4.185 1.00 91.19 133 LYS A N 1
ATOM 1057 C CA . LYS A 1 133 ? 2.151 1.650 4.840 1.00 91.19 133 LYS A CA 1
ATOM 1058 C C . LYS A 1 133 ? 1.621 2.962 5.421 1.00 91.19 133 LYS A C 1
ATOM 1060 O O . LYS A 1 133 ? 0.405 3.150 5.477 1.00 91.19 133 LYS A O 1
ATOM 1065 N N . ASN A 1 134 ? 2.508 3.852 5.852 1.00 87.69 134 ASN A N 1
ATOM 1066 C CA . ASN A 1 134 ? 2.129 5.085 6.534 1.00 87.69 134 ASN A CA 1
ATOM 1067 C C . ASN A 1 134 ? 1.399 6.065 5.603 1.00 87.69 134 ASN A C 1
ATOM 1069 O O . ASN A 1 134 ? 0.500 6.758 6.065 1.00 87.69 134 ASN A O 1
ATOM 1073 N N . PHE A 1 135 ? 1.645 6.009 4.290 1.00 87.12 135 PHE A N 1
ATOM 1074 C CA . PHE A 1 135 ? 0.879 6.767 3.287 1.00 87.12 135 PHE A CA 1
ATOM 1075 C C . PHE A 1 135 ? -0.476 6.135 2.934 1.00 87.12 135 PHE A C 1
ATOM 1077 O O . PHE A 1 135 ? -1.267 6.717 2.204 1.00 87.12 135 PHE A O 1
ATOM 1084 N N . GLY A 1 136 ? -0.776 4.933 3.434 1.00 77.81 136 GLY A N 1
ATOM 1085 C CA . GLY A 1 136 ? -2.086 4.298 3.262 1.00 77.81 136 GLY A CA 1
ATOM 1086 C C . GLY A 1 136 ? -3.146 4.806 4.245 1.00 77.81 136 GLY A C 1
ATOM 1087 O O . GLY A 1 136 ? -4.278 4.325 4.225 1.00 77.81 136 GLY A O 1
ATOM 1088 N N . ARG A 1 137 ? -2.790 5.724 5.156 1.00 79.56 137 ARG A N 1
ATOM 1089 C CA . ARG A 1 137 ? -3.681 6.264 6.192 1.00 79.56 137 ARG A CA 1
ATOM 1090 C C . ARG A 1 137 ? -3.567 7.780 6.257 1.00 79.56 137 ARG A C 1
ATOM 1092 O O . ARG A 1 137 ? -2.476 8.306 6.418 1.00 79.56 137 ARG A O 1
ATOM 1099 N N . GLY A 1 138 ? -4.702 8.474 6.193 1.00 78.44 138 GLY A N 1
ATOM 1100 C CA . GLY A 1 138 ? -4.741 9.937 6.300 1.00 78.44 138 GLY A CA 1
ATOM 1101 C C . GLY A 1 138 ? -4.181 10.683 5.084 1.00 78.44 138 GLY A C 1
ATOM 1102 O O . GLY A 1 138 ? -4.091 11.904 5.125 1.00 78.44 138 GLY A O 1
ATOM 1103 N N . THR A 1 139 ? -3.825 9.971 4.012 1.00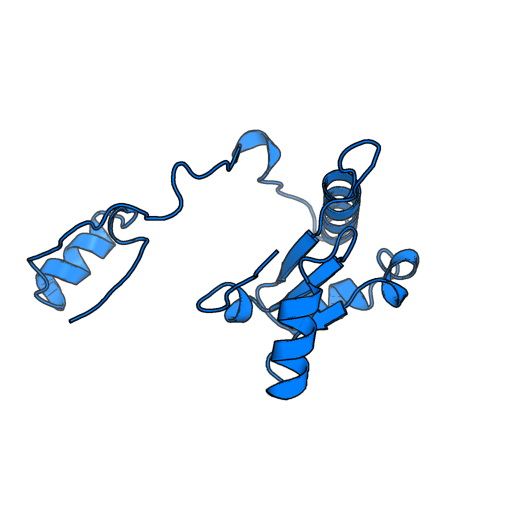 84.25 139 THR A N 1
ATOM 1104 C CA . THR A 1 139 ? -3.462 10.547 2.716 1.00 84.25 139 THR A CA 1
ATOM 1105 C C . THR A 1 139 ? -4.647 10.446 1.769 1.00 84.25 139 THR A C 1
ATOM 1107 O O . THR A 1 139 ? -5.234 9.372 1.631 1.00 84.25 139 THR A O 1
ATOM 1110 N N . ASP A 1 140 ? -4.984 11.560 1.125 1.00 84.06 140 ASP A N 1
ATOM 1111 C CA . ASP A 1 140 ? -6.033 11.608 0.114 1.00 84.06 140 ASP A CA 1
ATOM 1112 C C . ASP A 1 140 ? -5.427 11.524 -1.291 1.00 84.06 140 ASP A C 1
ATOM 1114 O O . ASP A 1 140 ? -4.452 12.209 -1.605 1.00 84.06 140 ASP A O 1
ATOM 1118 N N . PHE A 1 141 ? -6.005 10.665 -2.128 1.00 86.12 141 PHE A N 1
ATOM 1119 C CA . PHE A 1 141 ? -5.564 10.413 -3.496 1.00 86.12 141 PHE A CA 1
ATOM 1120 C C . PHE A 1 141 ? -6.661 10.880 -4.444 1.00 86.12 141 PHE A C 1
ATOM 1122 O O . PHE A 1 141 ? -7.618 10.156 -4.724 1.00 86.12 141 PHE A O 1
ATOM 1129 N N . LEU A 1 142 ? -6.515 12.105 -4.937 1.00 78.69 142 LEU A N 1
ATOM 1130 C CA . LEU A 1 142 ? -7.486 12.733 -5.826 1.00 78.69 142 LEU A CA 1
ATOM 1131 C C . LEU A 1 142 ? -7.188 12.337 -7.277 1.00 78.69 142 LEU A C 1
ATOM 1133 O O . LEU A 1 142 ? -6.052 12.469 -7.731 1.00 78.69 142 LEU A O 1
ATOM 1137 N N . SER A 1 143 ? -8.197 11.830 -7.990 1.00 64.12 143 SER A N 1
ATOM 1138 C CA . SER A 1 143 ? -8.126 11.430 -9.406 1.00 64.12 143 SER A CA 1
ATOM 1139 C C . SER A 1 143 ? -8.992 12.312 -10.291 1.00 64.12 143 SER A C 1
ATOM 1141 O O . SER A 1 143 ? -9.990 12.866 -9.785 1.00 64.12 143 SER A O 1
#

Foldseek 3Di:
DDDDPCPVVDDPVRVCCCCVVVVPPDDDDDDDPVPDDPDDDDCVPPDDDDDPVCVLVVVVVVLVVQQPDDPVFGFFAEAEDQDPVVLVCSLPDPSCVVCNVQAAEDEPPDDPVVVVVCLQVRGHTSYYYYYYPVCVPPHDRDD